Protein AF-A0A9D4PPQ5-F1 (afdb_monomer)

Nearest PDB structures (foldseek):
  1wdu-assembly2_B  TM=8.477E-01  e=2.185E-04  Bombyx mori
  2ei9-assembly1_A  TM=7.992E-01  e=3.842E-03  Bombyx mori
  6a42-assembly1_A  TM=7.985E-01  e=3.842E-03  Bombyx mori
  6a44-assembly1_A  TM=7.887E-01  e=2.978E-03  Bombyx mori
  6a43-assembly1_A  TM=7.897E-01  e=4.365E-03  Bombyx mori

Sequence (166 aa):
MAKASHRDSLILLGDFNAAHTEWGYLKDAAKGRRLIHATEQRNLTLMNLPNSPTRIGNSVECDTTPDLAFTNADRHTTWQRLEETLGSDHHIISIAICTGKMRRPLGKARITDWNKFRERQQDWSLDNGAPTNATEWEEAINGHSGNAAAHIQARAIVDRAQRDLP

InterPro domains:
  IPR005135 Endonuclease/exonuclease/phosphatase [PF14529] (5-93)
  IPR036691 Endonuclease/exonuclease/phosphatase superfamily [G3DSA:3.60.10.10] (1-98)
  IPR036691 Endonuclease/exonuclease/phosphatase superfamily [SSF56219] (7-97)

Structure (mmCIF, N/CA/C/O backbone):
data_AF-A0A9D4PPQ5-F1
#
_entry.id   AF-A0A9D4PPQ5-F1
#
loop_
_atom_site.group_PDB
_atom_site.id
_atom_site.type_symbol
_atom_site.label_atom_id
_atom_site.label_alt_id
_atom_site.label_comp_id
_atom_site.label_asym_id
_atom_site.label_entity_id
_atom_site.label_seq_id
_atom_site.pdbx_PDB_ins_code
_atom_site.Cartn_x
_atom_site.Cartn_y
_atom_site.Cartn_z
_atom_site.occupancy
_atom_site.B_iso_or_equiv
_atom_site.auth_seq_id
_atom_site.auth_comp_id
_atom_site.auth_asym_id
_atom_site.auth_atom_id
_atom_site.pdbx_PDB_model_num
ATOM 1 N N . MET A 1 1 ? -22.585 -29.906 10.737 1.00 33.78 1 MET A N 1
ATOM 2 C CA . MET A 1 1 ? -22.457 -28.453 10.494 1.00 33.78 1 MET A CA 1
ATOM 3 C C . MET A 1 1 ? -21.146 -27.983 11.101 1.00 33.78 1 MET A C 1
ATOM 5 O O . MET A 1 1 ? -20.984 -28.092 12.309 1.00 33.78 1 MET A O 1
ATOM 9 N N . ALA A 1 2 ? -20.177 -27.586 10.274 1.00 33.50 2 ALA A N 1
ATOM 10 C CA . ALA A 1 2 ? -18.862 -27.162 10.747 1.00 33.50 2 ALA A CA 1
ATOM 11 C C . ALA A 1 2 ? -18.954 -25.754 11.350 1.00 3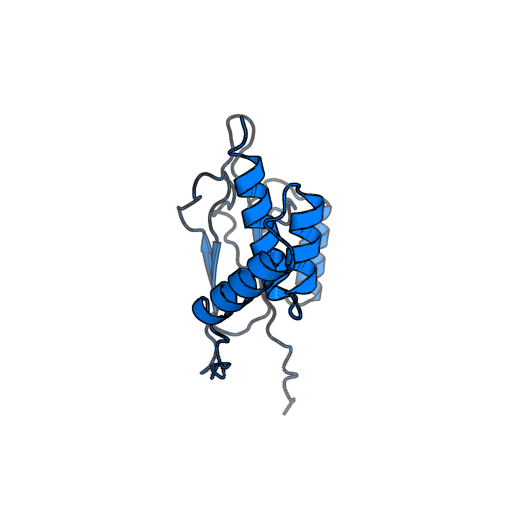3.50 2 ALA A C 1
ATOM 13 O O . ALA A 1 2 ? -19.449 -24.826 10.713 1.00 33.50 2 ALA A O 1
ATOM 14 N N . LYS A 1 3 ? -18.498 -25.611 12.596 1.00 31.92 3 LYS A N 1
ATOM 15 C CA . LYS A 1 3 ? -18.328 -24.324 13.273 1.00 31.92 3 LYS A CA 1
ATOM 16 C C . LYS A 1 3 ? -17.213 -23.582 12.532 1.00 31.92 3 LYS A C 1
ATOM 18 O O . LYS A 1 3 ? -16.062 -24.007 12.599 1.00 31.92 3 LYS A O 1
ATOM 23 N N . ALA A 1 4 ? -17.550 -22.527 11.794 1.00 39.62 4 ALA A N 1
ATOM 24 C CA . ALA A 1 4 ? -16.550 -21.645 11.209 1.00 39.62 4 ALA A CA 1
ATOM 25 C C . ALA A 1 4 ? -15.698 -21.077 12.354 1.00 39.62 4 ALA A C 1
ATOM 27 O O . ALA A 1 4 ? -16.206 -20.394 13.244 1.00 39.62 4 ALA A O 1
ATOM 28 N N . SER A 1 5 ? -14.417 -21.438 12.376 1.00 42.66 5 SER A N 1
ATOM 29 C CA . SER A 1 5 ? -13.423 -20.784 13.218 1.00 42.66 5 SER A CA 1
ATOM 30 C C . SER A 1 5 ? -13.413 -19.315 12.802 1.00 42.66 5 SER A C 1
ATOM 32 O O . SER A 1 5 ? -13.061 -18.996 11.670 1.00 42.66 5 SER A O 1
ATOM 34 N N . HIS A 1 6 ? -13.864 -18.428 13.692 1.00 48.81 6 HIS A N 1
ATOM 35 C CA . HIS A 1 6 ? -13.683 -16.992 13.520 1.00 48.81 6 HIS A CA 1
ATOM 36 C C . HIS A 1 6 ? -12.172 -16.743 13.536 1.00 48.81 6 HIS A C 1
ATOM 38 O O . HIS A 1 6 ? -11.560 -16.676 14.598 1.00 48.81 6 HIS A O 1
ATOM 44 N N . ARG A 1 7 ? -11.543 -16.699 12.359 1.00 62.16 7 ARG A N 1
ATOM 45 C CA . ARG A 1 7 ? -10.258 -16.022 12.229 1.00 62.16 7 ARG A CA 1
ATOM 46 C C . ARG A 1 7 ? -10.543 -14.540 12.418 1.00 62.16 7 ARG A C 1
ATOM 48 O O . ARG A 1 7 ? -11.487 -14.015 11.826 1.00 62.16 7 ARG A O 1
ATOM 55 N N . ASP A 1 8 ? -9.764 -13.895 13.274 1.00 75.19 8 ASP A N 1
ATOM 56 C CA . ASP A 1 8 ? -9.837 -12.450 13.422 1.00 75.19 8 ASP A CA 1
ATOM 57 C C . ASP A 1 8 ? -9.550 -11.795 12.066 1.00 75.19 8 ASP A C 1
ATOM 59 O O . ASP A 1 8 ? -8.644 -12.208 11.332 1.00 75.19 8 ASP A O 1
ATOM 63 N N . SER A 1 9 ? -10.361 -10.795 11.717 1.00 84.56 9 SER A N 1
ATOM 64 C CA . SER A 1 9 ? -10.143 -10.002 10.512 1.00 84.56 9 SER A CA 1
ATOM 65 C C . SER A 1 9 ? -8.860 -9.193 10.671 1.00 84.56 9 SER A C 1
ATOM 67 O O . SER A 1 9 ? -8.686 -8.462 11.645 1.00 84.56 9 SER A O 1
ATOM 69 N N . LEU A 1 10 ? -7.977 -9.319 9.692 1.00 88.44 10 LEU A N 1
ATOM 70 C CA . LEU A 1 10 ? -6.645 -8.751 9.657 1.00 88.44 10 LEU A CA 1
ATOM 71 C C . LEU A 1 10 ? -6.492 -7.919 8.385 1.00 88.44 10 LEU A C 1
ATOM 73 O O . LEU A 1 10 ? -6.862 -8.341 7.286 1.00 88.44 10 LEU A O 1
ATOM 77 N N . ILE A 1 11 ? -5.933 -6.725 8.551 1.00 91.19 11 ILE A N 1
ATOM 78 C CA . ILE A 1 11 ? -5.525 -5.844 7.462 1.00 91.19 11 ILE A CA 1
ATOM 79 C C . ILE A 1 11 ? -4.058 -5.504 7.692 1.00 91.19 11 ILE A C 1
ATOM 81 O O . ILE A 1 11 ? -3.691 -5.043 8.773 1.00 91.19 11 ILE A O 1
ATOM 85 N N . LEU A 1 12 ? -3.230 -5.756 6.684 1.00 93.88 12 LEU A N 1
ATOM 86 C CA . LEU A 1 12 ? -1.852 -5.285 6.623 1.00 93.88 12 LEU A CA 1
ATOM 87 C C . LEU A 1 12 ? -1.819 -4.104 5.666 1.00 93.88 12 LEU A C 1
ATOM 89 O O . LEU A 1 12 ? -2.324 -4.208 4.554 1.00 93.88 12 LEU A O 1
ATOM 93 N N . LEU A 1 13 ? -1.211 -3.011 6.105 1.00 94.69 13 LEU A N 1
ATOM 94 C CA . LEU A 1 13 ? -1.020 -1.781 5.349 1.00 94.69 13 LEU A CA 1
ATOM 95 C C . LEU A 1 13 ? 0.395 -1.288 5.629 1.00 94.69 13 LEU A C 1
ATOM 97 O O . LEU A 1 13 ? 0.818 -1.275 6.787 1.00 94.69 13 LEU A O 1
ATOM 101 N N . GLY A 1 14 ? 1.087 -0.829 4.598 1.00 95.12 14 GLY A N 1
ATOM 102 C CA . GLY A 1 14 ? 2.312 -0.063 4.769 1.00 95.12 14 GLY A CA 1
ATOM 103 C C . GLY A 1 14 ? 3.160 -0.034 3.515 1.00 95.12 14 GLY A C 1
ATOM 104 O O . GLY A 1 14 ? 2.808 -0.640 2.503 1.00 95.12 14 GLY A O 1
ATOM 105 N N . ASP A 1 15 ? 4.296 0.639 3.627 1.00 96.69 15 ASP A N 1
ATOM 106 C CA . ASP A 1 15 ? 5.338 0.634 2.613 1.00 96.69 15 ASP A CA 1
ATOM 107 C C . ASP A 1 15 ? 6.183 -0.646 2.740 1.00 96.69 15 ASP A C 1
ATOM 109 O O . ASP A 1 15 ? 6.956 -0.840 3.686 1.00 96.69 15 ASP A O 1
ATOM 113 N N . PHE A 1 16 ? 6.029 -1.545 1.772 1.00 97.06 16 PHE A N 1
ATOM 114 C CA . PHE A 1 16 ? 6.783 -2.788 1.706 1.00 97.06 16 PHE A CA 1
ATOM 115 C C . PHE A 1 16 ? 8.056 -2.663 0.882 1.00 97.06 16 PHE A C 1
ATOM 117 O O . PHE A 1 16 ? 8.930 -3.517 1.048 1.00 97.06 16 PHE A O 1
ATOM 124 N N . ASN A 1 17 ? 8.186 -1.675 -0.010 1.00 96.50 17 ASN A N 1
ATOM 125 C CA . ASN A 1 17 ? 9.306 -1.560 -0.952 1.00 96.50 17 ASN A CA 1
ATOM 126 C C . ASN A 1 17 ? 9.694 -2.919 -1.575 1.00 96.50 17 ASN A C 1
ATOM 128 O O . ASN A 1 17 ? 10.842 -3.374 -1.497 1.00 96.50 17 ASN A O 1
ATOM 132 N N . ALA A 1 18 ? 8.702 -3.646 -2.087 1.00 96.75 18 ALA A N 1
ATOM 133 C CA . ALA A 1 18 ? 8.858 -4.996 -2.610 1.00 96.75 18 ALA A CA 1
ATOM 134 C C . ALA A 1 18 ? 8.281 -5.047 -4.025 1.00 96.75 18 ALA A C 1
ATOM 136 O O . ALA A 1 18 ? 7.074 -4.999 -4.186 1.00 96.75 18 ALA A O 1
ATOM 137 N N . ALA A 1 19 ? 9.120 -5.137 -5.056 1.00 96.50 19 ALA A N 1
ATOM 138 C CA . ALA A 1 19 ? 8.638 -5.174 -6.438 1.00 96.50 19 ALA A CA 1
ATOM 139 C C . ALA A 1 19 ? 8.028 -6.539 -6.800 1.00 96.50 19 ALA A C 1
ATOM 141 O O . ALA A 1 19 ? 8.669 -7.574 -6.573 1.00 96.50 19 ALA A O 1
ATOM 142 N N . HIS A 1 20 ? 6.823 -6.535 -7.375 1.00 97.25 20 HIS A N 1
ATOM 143 C CA . HIS A 1 20 ? 6.160 -7.715 -7.935 1.00 97.25 20 HIS A CA 1
ATOM 144 C C . HIS A 1 20 ? 5.130 -7.330 -9.005 1.00 97.25 20 HIS A C 1
ATOM 146 O O . HIS A 1 20 ? 4.490 -6.279 -8.927 1.00 97.25 20 HIS A O 1
ATOM 152 N N . THR A 1 21 ? 4.965 -8.202 -9.991 1.00 95.88 21 THR A N 1
ATOM 153 C CA . THR A 1 21 ? 4.037 -8.058 -11.122 1.00 95.88 21 THR A CA 1
ATOM 154 C C . THR A 1 21 ? 2.574 -7.982 -10.690 1.00 95.88 21 THR A C 1
ATOM 156 O O . THR A 1 21 ? 1.836 -7.154 -11.216 1.00 95.88 21 THR A O 1
ATOM 159 N N . GLU A 1 22 ? 2.187 -8.738 -9.658 1.00 95.19 22 GLU A N 1
ATOM 160 C CA . GLU A 1 22 ? 0.840 -8.706 -9.044 1.00 95.19 22 GLU A CA 1
ATOM 161 C C . GLU A 1 22 ? 0.352 -7.306 -8.631 1.00 95.19 22 GLU A C 1
ATOM 163 O O . GLU A 1 22 ? -0.850 -7.067 -8.580 1.00 95.19 22 GLU A O 1
ATOM 168 N N . TRP A 1 23 ? 1.256 -6.365 -8.348 1.00 95.62 23 TRP A N 1
ATOM 169 C CA . TRP A 1 23 ? 0.900 -4.982 -8.006 1.00 95.62 23 TRP A CA 1
ATOM 170 C C . TRP A 1 23 ? 1.557 -3.947 -8.928 1.00 95.62 23 TRP A C 1
ATOM 172 O O . TRP A 1 23 ? 1.757 -2.795 -8.543 1.00 95.62 23 TRP A O 1
ATOM 182 N N . GLY A 1 24 ? 1.860 -4.346 -10.168 1.00 93.44 24 GLY A N 1
ATOM 183 C CA . GLY A 1 24 ? 2.142 -3.413 -11.262 1.00 93.44 24 GLY A CA 1
ATOM 184 C C . GLY A 1 24 ? 3.614 -3.207 -11.619 1.00 93.44 24 GLY A C 1
ATOM 185 O O . GLY A 1 24 ? 3.910 -2.399 -12.495 1.00 93.44 24 GLY A O 1
ATOM 186 N N . TYR A 1 25 ? 4.558 -3.930 -11.006 1.00 94.44 25 TYR A N 1
ATOM 187 C CA . TYR A 1 25 ? 5.959 -3.865 -11.445 1.00 94.44 25 TYR A CA 1
ATOM 188 C C . TYR A 1 25 ? 6.202 -4.705 -12.704 1.00 94.44 25 TYR A C 1
ATOM 190 O O . TYR A 1 25 ? 5.575 -5.733 -12.920 1.00 94.44 25 TYR A O 1
ATOM 198 N N . LEU A 1 26 ? 7.201 -4.329 -13.506 1.00 93.56 26 LEU A N 1
ATOM 199 C CA . LEU A 1 26 ? 7.585 -5.094 -14.702 1.00 93.56 26 LEU A CA 1
ATOM 200 C C . LEU A 1 26 ? 8.267 -6.434 -14.388 1.00 93.56 26 LEU A C 1
ATOM 202 O O . LEU A 1 26 ? 8.299 -7.328 -15.231 1.00 93.56 26 LEU A O 1
ATOM 206 N N . LYS A 1 27 ? 8.899 -6.546 -13.215 1.00 95.12 27 LYS A N 1
ATOM 207 C CA . LYS A 1 27 ? 9.675 -7.720 -12.802 1.00 95.12 27 LYS A CA 1
ATOM 208 C C . LYS A 1 27 ? 9.534 -7.961 -11.310 1.00 95.12 27 LYS A C 1
ATOM 210 O O . LYS A 1 27 ? 9.483 -7.019 -10.519 1.00 95.12 27 LYS A O 1
ATOM 215 N N . ASP A 1 28 ? 9.598 -9.231 -10.932 1.00 97.69 28 ASP A N 1
ATOM 216 C CA . ASP A 1 28 ? 9.525 -9.629 -9.533 1.00 97.69 28 ASP A CA 1
ATOM 217 C C . ASP A 1 28 ? 10.895 -9.559 -8.855 1.00 97.69 28 ASP A C 1
ATOM 219 O O . ASP A 1 28 ? 11.871 -10.197 -9.271 1.00 97.69 28 ASP A O 1
ATOM 223 N N . ALA A 1 29 ? 10.954 -8.864 -7.724 1.00 97.75 29 ALA A N 1
ATOM 224 C CA . ALA A 1 29 ? 12.076 -8.945 -6.804 1.00 97.75 29 ALA A CA 1
ATOM 225 C C . ALA A 1 29 ? 11.925 -10.152 -5.866 1.00 97.75 29 ALA A C 1
ATOM 227 O O . ALA A 1 29 ? 10.824 -10.612 -5.560 1.00 97.75 29 ALA A O 1
ATOM 228 N N . ALA A 1 30 ? 13.044 -10.635 -5.315 1.00 98.12 30 ALA A N 1
ATOM 229 C CA . ALA A 1 30 ? 13.023 -11.720 -4.330 1.00 98.12 30 ALA A CA 1
ATOM 230 C C . ALA A 1 30 ? 12.172 -11.378 -3.092 1.00 98.12 30 ALA A C 1
ATOM 232 O O . ALA A 1 30 ? 11.525 -12.257 -2.527 1.00 98.12 30 ALA A O 1
ATOM 233 N N . LYS A 1 31 ? 12.146 -10.099 -2.685 1.00 97.94 31 LYS A N 1
ATOM 234 C CA . LYS A 1 31 ? 11.295 -9.611 -1.591 1.00 97.94 31 LYS A CA 1
ATOM 235 C C . LYS A 1 31 ? 9.807 -9.707 -1.945 1.00 97.94 31 LYS A C 1
ATOM 237 O O . LYS A 1 31 ? 9.050 -10.208 -1.123 1.00 97.94 31 LYS A O 1
ATOM 242 N N . GLY A 1 32 ? 9.421 -9.311 -3.163 1.00 97.88 32 GLY A N 1
ATOM 243 C CA . GLY A 1 32 ? 8.042 -9.407 -3.654 1.00 97.88 32 GLY A CA 1
ATOM 244 C C . GLY A 1 32 ? 7.547 -10.849 -3.712 1.00 97.88 32 GLY A C 1
ATOM 245 O O . GLY A 1 32 ? 6.507 -11.152 -3.139 1.00 97.88 32 GLY A O 1
ATOM 246 N N . ARG A 1 33 ? 8.354 -11.766 -4.268 1.00 98.38 33 ARG A N 1
ATOM 247 C CA . ARG A 1 33 ? 8.015 -13.203 -4.315 1.00 98.38 33 ARG A CA 1
ATOM 248 C C . ARG A 1 33 ? 7.795 -13.809 -2.930 1.00 98.38 33 ARG A C 1
ATOM 250 O O . ARG A 1 33 ? 6.872 -14.587 -2.726 1.00 98.38 33 ARG A O 1
ATOM 257 N N . ARG A 1 34 ? 8.642 -13.458 -1.955 1.00 98.25 34 ARG A N 1
ATOM 258 C CA . ARG A 1 34 ? 8.458 -13.919 -0.569 1.00 98.25 34 ARG A CA 1
ATOM 259 C C . ARG A 1 34 ? 7.215 -13.315 0.073 1.00 98.25 34 ARG A C 1
ATOM 261 O O . ARG A 1 34 ? 6.555 -14.009 0.838 1.00 98.25 34 ARG A O 1
ATOM 268 N N . LEU A 1 35 ? 6.926 -12.046 -0.212 1.00 97.69 35 LEU A N 1
ATOM 269 C CA . LEU A 1 35 ? 5.763 -11.355 0.332 1.00 97.69 35 LEU A CA 1
ATOM 270 C C . LEU A 1 35 ? 4.468 -12.000 -0.164 1.00 97.69 35 LEU A C 1
ATOM 272 O O . LEU A 1 35 ? 3.686 -12.432 0.676 1.00 97.69 35 LEU A O 1
ATOM 276 N N . ILE A 1 36 ? 4.294 -12.145 -1.485 1.00 96.31 36 ILE A N 1
ATOM 277 C CA . ILE A 1 36 ? 3.075 -12.738 -2.053 1.00 96.31 36 ILE A CA 1
ATOM 278 C C . ILE A 1 36 ? 2.879 -14.180 -1.567 1.00 96.31 36 ILE A C 1
ATOM 280 O O . ILE A 1 36 ? 1.806 -14.534 -1.088 1.00 96.31 36 ILE A O 1
ATOM 284 N N . HIS A 1 37 ? 3.951 -14.977 -1.535 1.00 97.44 37 HIS A N 1
ATOM 285 C CA . HIS A 1 37 ? 3.887 -16.341 -1.019 1.00 97.44 37 HIS A CA 1
ATOM 286 C C . HIS A 1 37 ? 3.471 -16.383 0.461 1.00 97.44 37 HIS A C 1
ATOM 288 O O . HIS A 1 37 ? 2.647 -17.200 0.872 1.00 97.44 37 HIS A O 1
ATOM 294 N N . ALA A 1 38 ? 4.016 -15.484 1.288 1.00 96.62 38 ALA A N 1
ATOM 295 C CA . ALA A 1 38 ? 3.673 -15.413 2.703 1.00 96.62 38 ALA A CA 1
ATOM 296 C C . ALA A 1 38 ? 2.223 -14.957 2.937 1.00 96.62 38 ALA A C 1
ATOM 298 O O . ALA A 1 38 ? 1.597 -15.427 3.897 1.00 96.62 38 ALA A O 1
ATOM 299 N N . THR A 1 39 ? 1.700 -14.056 2.100 1.00 95.12 39 THR A N 1
ATOM 300 C CA . THR A 1 39 ? 0.307 -13.594 2.164 1.00 95.12 39 THR A CA 1
ATOM 301 C C . THR A 1 39 ? -0.660 -14.677 1.691 1.00 95.12 39 THR A C 1
ATOM 303 O O . THR A 1 39 ? -1.638 -14.946 2.388 1.00 95.12 39 THR A O 1
ATOM 306 N N . GLU A 1 40 ? -0.339 -15.388 0.607 1.00 94.38 40 GLU A N 1
ATOM 307 C CA . GLU A 1 40 ? -1.116 -16.526 0.094 1.00 94.38 40 GLU A CA 1
ATOM 308 C C . GLU A 1 40 ? -1.238 -17.645 1.133 1.00 94.38 40 GLU A C 1
ATOM 310 O O . GLU A 1 40 ? -2.341 -18.085 1.451 1.00 94.38 40 GLU A O 1
ATOM 315 N N . GLN A 1 41 ? -0.125 -18.040 1.765 1.00 95.00 41 GLN A N 1
ATOM 316 C CA . GLN A 1 41 ? -0.118 -19.041 2.842 1.00 95.00 41 GLN A CA 1
ATOM 317 C C . GLN A 1 41 ? -1.016 -18.668 4.033 1.00 95.00 41 GLN A C 1
ATOM 319 O O . GLN A 1 41 ? -1.425 -19.535 4.808 1.00 95.00 41 GLN A O 1
ATOM 324 N N . ARG A 1 42 ? -1.306 -17.375 4.209 1.00 92.19 42 ARG A N 1
ATOM 325 C CA . ARG A 1 42 ? -2.137 -16.837 5.295 1.00 92.19 42 ARG A CA 1
ATOM 326 C C . ARG A 1 42 ? -3.562 -16.506 4.848 1.00 92.19 42 ARG A C 1
ATOM 328 O O . ARG A 1 42 ? -4.333 -16.019 5.672 1.00 92.19 42 ARG A O 1
ATOM 335 N N . ASN A 1 43 ? -3.932 -16.823 3.604 1.00 92.38 43 ASN A N 1
ATOM 336 C CA . ASN A 1 43 ? -5.206 -16.450 2.981 1.00 92.38 43 ASN A CA 1
ATOM 337 C C . ASN A 1 43 ? -5.469 -14.936 3.049 1.00 92.38 43 ASN A C 1
ATOM 339 O O . ASN A 1 43 ? -6.580 -14.502 3.350 1.00 92.38 43 ASN A O 1
ATOM 343 N N . LEU A 1 44 ? -4.426 -14.133 2.833 1.00 93.19 44 LEU A N 1
ATOM 344 C CA . LEU A 1 44 ? -4.538 -12.689 2.686 1.00 93.19 44 LEU A CA 1
ATOM 345 C C . LEU A 1 44 ? -4.641 -12.350 1.199 1.00 93.19 44 LEU A C 1
ATOM 347 O O . LEU A 1 44 ? -3.845 -12.825 0.394 1.00 93.19 44 LEU A O 1
ATOM 351 N N . THR A 1 45 ? -5.601 -11.502 0.855 1.00 93.44 45 THR A N 1
ATOM 352 C CA . THR A 1 45 ? -5.854 -11.040 -0.511 1.00 93.44 45 THR A CA 1
ATOM 353 C C . THR A 1 45 ? -5.281 -9.642 -0.687 1.00 93.44 45 THR A C 1
ATOM 355 O O . THR A 1 45 ? -5.454 -8.797 0.194 1.00 93.44 45 THR A O 1
ATOM 358 N N . LEU A 1 46 ? -4.606 -9.398 -1.809 1.00 95.19 46 LEU A N 1
ATOM 359 C CA . LEU A 1 46 ? -4.138 -8.069 -2.197 1.00 95.19 46 LEU A CA 1
ATOM 360 C C . LEU A 1 46 ? -5.334 -7.167 -2.531 1.00 95.19 46 LEU A C 1
ATOM 362 O O . LEU A 1 46 ? -6.228 -7.564 -3.273 1.00 95.19 46 LEU A O 1
ATOM 366 N N . MET A 1 47 ? -5.339 -5.954 -1.986 1.00 94.81 47 MET A N 1
ATOM 367 C CA . MET A 1 47 ? -6.384 -4.958 -2.236 1.00 94.81 47 MET A CA 1
ATOM 368 C C . MET A 1 47 ? -6.010 -3.937 -3.316 1.00 94.81 47 MET A C 1
ATOM 370 O O . MET A 1 47 ? -6.899 -3.307 -3.887 1.00 94.81 47 MET A O 1
ATOM 374 N N . ASN A 1 48 ? -4.715 -3.736 -3.567 1.00 95.06 48 ASN A N 1
ATOM 375 C CA . ASN A 1 48 ? -4.235 -2.786 -4.564 1.00 95.06 48 ASN A CA 1
ATOM 376 C C . ASN A 1 48 ? -4.701 -3.169 -5.972 1.00 95.06 48 ASN A C 1
ATOM 378 O O . ASN A 1 48 ? -4.763 -4.345 -6.327 1.00 95.06 48 ASN A O 1
ATOM 382 N N . LEU A 1 49 ? -4.938 -2.151 -6.798 1.00 90.38 49 LEU A N 1
ATOM 383 C CA . LEU A 1 49 ? -5.139 -2.327 -8.232 1.00 90.38 49 LEU A CA 1
ATOM 384 C C . LEU A 1 49 ? -3.782 -2.209 -8.954 1.00 90.38 49 LEU A C 1
ATOM 386 O O . LEU A 1 49 ? -3.084 -1.217 -8.732 1.00 90.38 49 LEU A O 1
ATOM 390 N N . PRO A 1 50 ? -3.397 -3.159 -9.831 1.00 84.00 50 PRO A N 1
ATOM 391 C CA . PRO A 1 50 ? -2.079 -3.164 -10.486 1.00 84.00 50 PRO A CA 1
ATOM 392 C C . PRO A 1 50 ? -1.772 -1.904 -11.309 1.00 84.00 50 PRO A C 1
ATOM 394 O O . PRO A 1 50 ? -0.622 -1.539 -11.510 1.00 84.00 50 PRO A O 1
ATOM 397 N N . ASN A 1 51 ? -2.814 -1.237 -11.790 1.00 88.00 51 ASN A N 1
ATOM 398 C CA . ASN A 1 51 ? -2.792 -0.027 -12.606 1.00 88.00 51 ASN A CA 1
ATOM 399 C C . ASN A 1 51 ? -3.070 1.248 -11.786 1.00 88.00 51 ASN A C 1
ATOM 401 O O . ASN A 1 51 ? -3.554 2.242 -12.321 1.00 88.00 51 ASN A O 1
ATOM 405 N N . SER A 1 52 ? -2.821 1.217 -10.477 1.00 93.38 52 SER A N 1
ATOM 406 C CA . SER A 1 52 ? -2.959 2.363 -9.571 1.00 93.38 52 SER A CA 1
ATOM 407 C C . SER A 1 52 ? -1.700 2.499 -8.708 1.00 93.38 52 SER A C 1
ATOM 409 O O . SER A 1 52 ? -1.723 2.075 -7.548 1.00 93.38 52 SER A O 1
ATOM 411 N N . PRO A 1 53 ? -0.603 3.052 -9.264 1.00 95.44 53 PRO A N 1
ATOM 412 C CA . PRO A 1 53 ? 0.646 3.223 -8.530 1.00 95.44 53 PRO A CA 1
ATOM 413 C C . PRO A 1 53 ? 0.441 4.091 -7.287 1.00 95.44 53 PRO A C 1
ATOM 415 O O . PRO A 1 53 ? -0.366 5.021 -7.284 1.00 95.44 53 PRO A O 1
ATOM 418 N N . THR A 1 54 ? 1.159 3.773 -6.213 1.00 97.00 54 THR A N 1
ATOM 419 C CA . THR A 1 54 ? 1.041 4.479 -4.926 1.00 97.00 54 THR A CA 1
ATOM 420 C C . THR A 1 54 ? 2.155 5.484 -4.708 1.00 97.00 54 THR A C 1
ATOM 422 O O . THR A 1 54 ? 2.052 6.301 -3.800 1.00 97.00 54 THR A O 1
ATOM 425 N N . ARG A 1 55 ? 3.182 5.474 -5.558 1.00 96.75 55 ARG A N 1
ATOM 426 C CA . ARG A 1 55 ? 4.266 6.445 -5.551 1.00 96.75 55 ARG A CA 1
ATOM 427 C C . ARG A 1 55 ? 4.516 6.970 -6.958 1.00 96.75 55 ARG A C 1
ATOM 429 O O . ARG A 1 55 ? 4.651 6.195 -7.906 1.00 96.75 55 ARG A O 1
ATOM 436 N N . ILE A 1 56 ? 4.599 8.286 -7.055 1.00 96.31 56 ILE A N 1
ATOM 437 C CA . ILE A 1 56 ? 4.915 9.027 -8.266 1.00 96.31 56 ILE A CA 1
ATOM 438 C C . ILE A 1 56 ? 6.413 8.884 -8.537 1.00 96.31 56 ILE A C 1
ATOM 440 O O . ILE A 1 56 ? 7.252 9.078 -7.655 1.00 96.31 56 ILE A O 1
ATOM 444 N N . GLY A 1 57 ? 6.740 8.509 -9.767 1.00 92.44 57 GLY A N 1
ATOM 445 C CA . GLY A 1 57 ? 8.103 8.442 -10.258 1.00 92.44 57 GLY A CA 1
ATOM 446 C C . GLY A 1 57 ? 8.744 9.822 -10.412 1.00 92.44 57 GLY A C 1
ATOM 447 O O . GLY A 1 57 ? 8.174 10.869 -10.111 1.00 92.44 57 GLY A O 1
ATOM 448 N N . ASN A 1 58 ? 9.968 9.836 -10.919 1.00 91.44 58 ASN A N 1
ATOM 449 C CA . ASN A 1 58 ? 10.686 11.061 -11.256 1.00 91.44 58 ASN A CA 1
ATOM 450 C C . ASN A 1 58 ? 11.266 10.952 -12.675 1.00 91.44 58 ASN A C 1
ATOM 452 O O . ASN A 1 58 ? 10.873 10.094 -13.459 1.00 91.44 58 ASN A O 1
ATOM 456 N N . SER A 1 59 ? 12.203 11.826 -13.044 1.00 90.75 59 SER A N 1
ATOM 457 C CA . SER A 1 59 ? 12.821 11.799 -14.379 1.00 90.75 59 SER A CA 1
ATOM 458 C C . SER A 1 59 ? 13.648 10.538 -14.674 1.00 90.75 59 SER A C 1
ATOM 460 O O . SER A 1 59 ? 14.021 10.315 -15.824 1.00 90.75 59 SER A O 1
ATOM 462 N N . VAL A 1 60 ? 13.951 9.730 -13.656 1.00 89.38 60 VAL A N 1
ATOM 463 C CA . VAL A 1 60 ? 14.794 8.528 -13.730 1.00 89.38 60 VAL A CA 1
ATOM 464 C C . VAL A 1 60 ? 13.986 7.259 -13.461 1.00 89.38 60 VAL A C 1
ATOM 466 O O . VAL A 1 60 ? 14.241 6.221 -14.071 1.00 89.38 60 VAL A O 1
ATOM 469 N N . GLU A 1 61 ? 13.008 7.331 -12.562 1.00 87.75 61 GLU A N 1
ATOM 470 C CA . GLU A 1 61 ? 12.193 6.196 -12.137 1.00 87.75 61 GLU A CA 1
ATOM 471 C C . GLU A 1 61 ? 10.740 6.358 -12.581 1.00 87.75 61 GLU A C 1
ATOM 473 O O . GLU A 1 61 ? 10.160 7.427 -12.432 1.00 87.75 61 GLU A O 1
ATOM 478 N N . CYS A 1 62 ? 10.131 5.282 -13.078 1.00 92.25 62 CYS A N 1
ATOM 479 C CA . CYS A 1 62 ? 8.692 5.248 -13.338 1.00 92.25 62 CYS A CA 1
ATOM 480 C C . CYS A 1 62 ? 7.870 5.212 -12.040 1.00 92.25 62 CYS A C 1
ATOM 482 O O . CYS A 1 62 ? 8.412 4.973 -10.957 1.00 92.25 62 CYS A O 1
ATOM 484 N N . ASP A 1 63 ? 6.560 5.425 -12.167 1.00 95.19 63 ASP A N 1
ATOM 485 C CA . ASP A 1 63 ? 5.614 5.257 -11.065 1.00 95.19 63 ASP A CA 1
ATOM 486 C C . ASP A 1 63 ? 5.675 3.828 -10.507 1.00 95.19 63 ASP A C 1
ATOM 488 O O . ASP A 1 63 ? 5.810 2.850 -11.249 1.00 95.19 63 ASP A O 1
ATOM 492 N N . THR A 1 64 ? 5.580 3.698 -9.184 1.00 95.94 64 THR A N 1
ATOM 493 C CA . THR A 1 64 ? 5.710 2.411 -8.493 1.00 95.94 64 THR A CA 1
ATOM 494 C C . THR A 1 64 ? 4.626 2.197 -7.439 1.00 95.94 64 THR A C 1
ATOM 496 O O . THR A 1 64 ? 3.901 3.112 -7.056 1.00 95.94 64 THR A O 1
ATOM 499 N N . THR A 1 65 ? 4.518 0.958 -6.950 1.00 97.19 65 THR A N 1
ATOM 500 C CA . THR A 1 65 ? 3.524 0.551 -5.941 1.00 97.19 65 THR A CA 1
ATOM 501 C C . THR A 1 65 ? 4.211 -0.067 -4.714 1.00 97.19 65 THR A C 1
ATOM 503 O O . THR A 1 65 ? 4.091 -1.274 -4.483 1.00 97.19 65 THR A O 1
ATOM 506 N N . PRO A 1 66 ? 5.017 0.700 -3.955 1.00 96.50 66 PRO A N 1
ATOM 507 C CA . PRO A 1 66 ? 5.678 0.180 -2.760 1.00 96.50 66 PRO A CA 1
ATOM 508 C C . PRO A 1 66 ? 4.705 0.007 -1.581 1.00 96.50 66 PRO A C 1
ATOM 510 O O . PRO A 1 66 ? 4.925 -0.869 -0.740 1.00 96.50 66 PRO A O 1
ATOM 513 N N . ASP A 1 67 ? 3.615 0.781 -1.547 1.00 97.44 67 ASP A N 1
ATOM 514 C CA . ASP A 1 67 ? 2.596 0.730 -0.501 1.00 97.44 67 ASP A CA 1
ATOM 515 C C . ASP A 1 67 ? 1.530 -0.308 -0.833 1.00 97.44 67 ASP A C 1
ATOM 517 O O . ASP A 1 67 ? 0.826 -0.206 -1.840 1.00 97.44 67 ASP A O 1
ATOM 521 N N . LEU A 1 68 ? 1.376 -1.311 0.026 1.00 97.25 68 LEU A N 1
ATOM 522 C CA . LEU A 1 68 ? 0.466 -2.425 -0.225 1.00 97.25 68 LEU A CA 1
ATOM 523 C C . LEU A 1 68 ? -0.534 -2.585 0.910 1.00 97.25 68 LEU A C 1
ATOM 525 O O . LEU A 1 68 ? -0.232 -2.357 2.083 1.00 97.25 68 LEU A O 1
ATOM 529 N N . ALA A 1 69 ? -1.729 -3.022 0.535 1.00 96.19 69 ALA A N 1
ATOM 530 C CA . ALA A 1 69 ? -2.801 -3.377 1.436 1.00 96.19 69 ALA A CA 1
ATOM 531 C C . ALA A 1 69 ? -3.218 -4.831 1.190 1.00 96.19 69 ALA A C 1
ATOM 533 O O . ALA A 1 69 ? -3.555 -5.211 0.069 1.00 96.19 69 ALA A O 1
ATOM 534 N N . PHE A 1 70 ? -3.218 -5.639 2.248 1.00 95.25 70 PHE A N 1
ATOM 535 C CA . PHE A 1 70 ? -3.660 -7.030 2.212 1.00 95.25 70 PHE A CA 1
ATOM 536 C C . PHE A 1 70 ? -4.702 -7.292 3.290 1.00 95.25 70 PHE A C 1
ATOM 538 O O . PHE A 1 70 ? -4.595 -6.762 4.396 1.00 95.25 70 PHE A O 1
ATOM 545 N N . THR A 1 71 ? -5.676 -8.158 3.018 1.00 93.44 71 THR A N 1
ATOM 546 C CA . THR A 1 71 ? -6.689 -8.504 4.018 1.00 93.44 71 THR A CA 1
ATOM 547 C C . THR A 1 71 ? -7.247 -9.917 3.879 1.00 93.44 71 THR A C 1
ATOM 549 O O . THR A 1 71 ? -7.325 -10.461 2.783 1.00 93.44 71 THR A O 1
ATOM 552 N N . ASN A 1 72 ? -7.653 -10.510 5.002 1.00 91.38 72 ASN A N 1
ATOM 553 C CA . ASN A 1 72 ? -8.523 -11.693 5.053 1.00 91.38 72 ASN A CA 1
ATOM 554 C C . ASN A 1 72 ? -9.937 -11.329 5.548 1.00 91.38 72 ASN A C 1
ATOM 556 O O . ASN A 1 72 ? -10.664 -12.197 6.020 1.00 91.38 72 ASN A O 1
ATOM 560 N N . ALA A 1 73 ? -10.295 -10.043 5.564 1.00 83.62 73 ALA A N 1
ATOM 561 C CA . ALA A 1 73 ? -11.584 -9.603 6.063 1.00 83.62 73 ALA A CA 1
ATOM 562 C C . ALA A 1 73 ? -12.677 -9.911 5.032 1.00 83.62 73 ALA A C 1
ATOM 564 O O . ALA A 1 73 ? -12.754 -9.276 3.986 1.00 83.62 73 ALA A O 1
ATOM 565 N N . ASP A 1 74 ? -13.577 -10.829 5.379 1.00 69.12 74 ASP A N 1
ATOM 566 C CA . ASP A 1 74 ? -14.722 -11.237 4.547 1.00 69.12 74 ASP A CA 1
ATOM 567 C C . ASP A 1 74 ? -15.766 -10.117 4.333 1.00 69.12 74 ASP A C 1
ATOM 569 O O . ASP A 1 74 ? -16.735 -10.272 3.589 1.00 69.12 74 ASP A O 1
ATOM 573 N N . ARG A 1 75 ? -15.632 -8.998 5.056 1.00 66.75 75 ARG A N 1
ATOM 574 C CA . ARG A 1 75 ? -16.577 -7.873 5.040 1.00 66.75 75 ARG A CA 1
ATOM 575 C C . ARG A 1 75 ? -16.209 -6.868 3.959 1.00 66.75 75 ARG A C 1
ATOM 577 O O . ARG A 1 75 ? -15.044 -6.767 3.599 1.00 66.75 75 ARG A O 1
ATOM 584 N N . HIS A 1 76 ? -17.204 -6.081 3.528 1.00 77.56 76 HIS A N 1
ATOM 585 C CA . HIS A 1 76 ? -17.085 -4.962 2.584 1.00 77.56 76 HIS A CA 1
ATOM 586 C C . HIS A 1 76 ? -15.961 -3.994 2.993 1.00 77.56 76 HIS A C 1
ATOM 588 O O . HIS A 1 76 ? -16.188 -3.005 3.693 1.00 77.56 76 HIS A O 1
ATOM 594 N N . THR A 1 77 ? -14.738 -4.329 2.593 1.00 87.81 77 THR A N 1
ATOM 595 C CA . THR A 1 77 ? -13.540 -3.527 2.785 1.00 87.81 77 THR A CA 1
ATOM 596 C C . THR A 1 77 ? -13.210 -2.939 1.4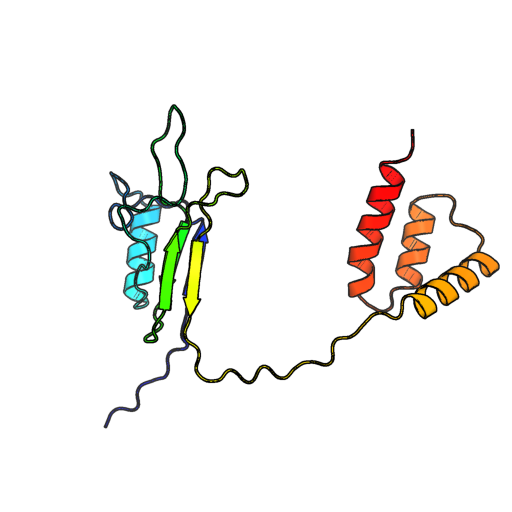33 1.00 87.81 77 THR A C 1
ATOM 598 O O . THR A 1 77 ? -13.048 -3.674 0.461 1.00 87.81 77 THR A O 1
ATOM 601 N N . THR A 1 78 ? -13.167 -1.618 1.351 1.00 91.19 78 THR A N 1
ATOM 602 C CA . THR A 1 78 ? -12.843 -0.920 0.110 1.00 91.19 78 THR A CA 1
ATOM 603 C C . THR A 1 78 ? -11.456 -0.329 0.216 1.00 91.19 78 THR A C 1
ATOM 605 O O . THR A 1 78 ? -11.059 0.149 1.278 1.00 91.19 78 THR A O 1
ATOM 608 N N . TRP A 1 79 ? -10.745 -0.336 -0.900 1.00 94.31 79 TRP A N 1
ATOM 609 C CA . TRP A 1 79 ? -9.445 0.293 -1.048 1.00 94.31 79 TRP A CA 1
ATOM 610 C C . TRP A 1 79 ? -9.530 1.349 -2.141 1.00 94.31 79 TRP A C 1
ATOM 612 O O . TRP A 1 79 ? -10.165 1.130 -3.174 1.00 94.31 79 TRP A O 1
ATOM 622 N N . GLN A 1 80 ? -8.901 2.492 -1.901 1.00 95.31 80 GLN A N 1
ATOM 623 C CA . GLN A 1 80 ? -8.782 3.560 -2.875 1.00 95.31 80 GLN A CA 1
ATOM 624 C C . GLN A 1 80 ? -7.460 4.296 -2.667 1.00 95.31 80 GLN A C 1
ATOM 626 O O . GLN A 1 80 ? -7.189 4.799 -1.579 1.00 95.31 80 GLN A O 1
ATOM 631 N N . ARG A 1 81 ? -6.666 4.424 -3.728 1.00 95.62 81 ARG A N 1
ATOM 632 C CA . ARG A 1 81 ? -5.590 5.416 -3.799 1.00 95.62 81 ARG A CA 1
ATOM 633 C C . ARG A 1 81 ? -6.199 6.770 -4.176 1.00 95.62 81 ARG A C 1
ATOM 635 O O . ARG A 1 81 ? -6.931 6.868 -5.160 1.00 95.62 81 ARG A O 1
ATOM 642 N N . LEU A 1 82 ? -5.940 7.785 -3.361 1.00 95.31 82 LEU A N 1
ATOM 643 C CA . LEU A 1 82 ? -6.407 9.153 -3.558 1.00 95.31 82 LEU A CA 1
ATOM 644 C C . LEU A 1 82 ? -5.436 9.922 -4.463 1.00 95.31 82 LEU A C 1
ATOM 646 O O . LEU A 1 82 ? -4.234 9.661 -4.470 1.00 95.31 82 LEU A O 1
ATOM 650 N N . GLU A 1 83 ? -5.943 10.927 -5.178 1.00 93.12 83 GLU A N 1
ATOM 651 C CA . GLU A 1 83 ? -5.129 11.841 -6.004 1.00 93.12 83 GLU A CA 1
ATOM 652 C C . GLU A 1 83 ? -4.363 12.893 -5.178 1.00 93.12 83 GLU A C 1
ATOM 654 O O . GLU A 1 83 ? -3.823 13.854 -5.717 1.00 93.12 83 GLU A O 1
ATOM 659 N N . GLU A 1 84 ? -4.314 12.725 -3.858 1.00 93.25 84 GLU A N 1
ATOM 660 C CA . GLU A 1 84 ? -3.665 13.640 -2.926 1.00 93.25 84 GLU A CA 1
ATOM 661 C C . GLU A 1 84 ? -2.354 13.037 -2.415 1.00 93.25 84 GLU A C 1
ATOM 663 O O . GLU A 1 84 ? -2.315 11.871 -2.017 1.00 93.25 84 GLU A O 1
ATOM 668 N N . THR A 1 85 ? -1.291 13.844 -2.386 1.00 92.69 85 THR A N 1
ATOM 669 C CA . THR A 1 85 ? 0.032 13.433 -1.875 1.00 92.69 85 THR A CA 1
ATOM 670 C C . THR A 1 85 ? 0.531 14.276 -0.701 1.00 92.69 85 THR A C 1
ATOM 672 O O . THR A 1 85 ? 1.540 13.953 -0.080 1.00 92.69 85 THR A O 1
ATOM 675 N N . LEU A 1 86 ? -0.147 15.391 -0.396 1.00 92.50 86 LEU A N 1
ATOM 676 C CA . LEU A 1 86 ? 0.255 16.371 0.627 1.00 92.50 86 LEU A CA 1
ATOM 677 C C . LEU A 1 86 ? 1.718 16.848 0.505 1.00 92.50 86 LEU A C 1
ATOM 679 O O . LEU A 1 86 ? 2.349 17.188 1.503 1.00 92.50 86 LEU A O 1
ATOM 683 N N . GLY A 1 87 ? 2.255 16.889 -0.719 1.00 91.12 87 GLY A N 1
ATOM 684 C CA . GLY A 1 87 ? 3.628 17.326 -0.991 1.00 91.12 87 GLY A CA 1
ATOM 685 C C . GLY A 1 87 ? 4.691 16.222 -0.911 1.00 91.12 87 GLY A C 1
ATOM 686 O O . GLY A 1 87 ? 5.869 16.527 -1.070 1.00 91.12 87 GLY A O 1
ATOM 687 N N . SER A 1 88 ? 4.297 14.963 -0.690 1.00 93.00 88 SER A N 1
ATOM 688 C CA . SER A 1 88 ? 5.150 13.778 -0.870 1.00 93.00 88 SER A CA 1
ATOM 689 C C . SER A 1 88 ? 5.087 13.267 -2.319 1.00 93.00 88 SER A C 1
ATOM 691 O O . SER A 1 88 ? 4.235 13.683 -3.107 1.00 93.00 88 SER A O 1
ATOM 693 N N . ASP A 1 89 ? 5.990 12.354 -2.671 1.00 94.38 89 AS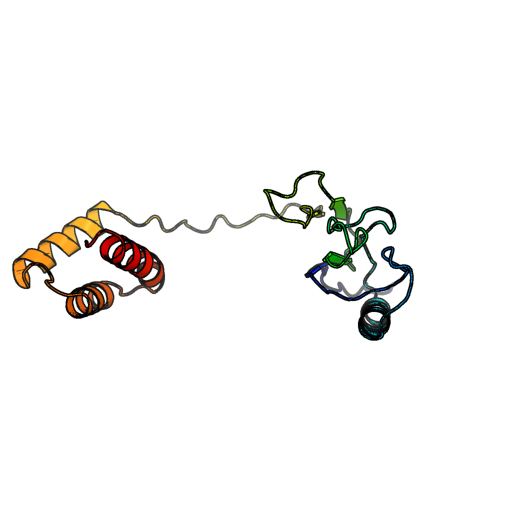P A N 1
ATOM 694 C CA . ASP A 1 89 ? 5.910 11.496 -3.851 1.00 94.38 89 ASP A CA 1
ATOM 695 C C . ASP A 1 89 ? 4.975 10.286 -3.651 1.00 94.38 89 ASP A C 1
ATOM 697 O O . ASP A 1 89 ? 4.664 9.602 -4.619 1.00 94.38 89 ASP A O 1
ATOM 701 N N . HIS A 1 90 ? 4.469 10.030 -2.440 1.00 96.69 90 HIS A N 1
ATOM 702 C CA . HIS A 1 90 ? 3.469 8.990 -2.179 1.00 96.69 90 HIS A CA 1
ATOM 703 C C . HIS A 1 90 ? 2.033 9.530 -2.230 1.00 96.69 90 HIS A C 1
ATOM 705 O O . HIS A 1 90 ? 1.715 10.589 -1.685 1.00 96.69 90 HIS A O 1
ATOM 711 N N . HIS A 1 91 ? 1.139 8.750 -2.834 1.00 97.00 91 HIS A N 1
ATOM 712 C CA . HIS A 1 91 ? -0.303 8.951 -2.771 1.00 97.00 91 HIS A CA 1
ATOM 713 C C . HIS A 1 91 ? -0.869 8.492 -1.428 1.00 97.00 91 HIS A C 1
ATOM 715 O O . HIS A 1 91 ? -0.499 7.445 -0.893 1.00 97.00 91 HIS A O 1
ATOM 721 N N . ILE A 1 92 ? -1.860 9.223 -0.919 1.00 96.25 92 ILE A N 1
ATOM 722 C CA . ILE A 1 92 ? -2.636 8.774 0.236 1.00 96.25 92 ILE A CA 1
ATOM 723 C C . ILE A 1 92 ? -3.492 7.567 -0.158 1.00 96.25 92 ILE A C 1
ATOM 725 O O . ILE A 1 92 ? -4.200 7.580 -1.165 1.00 96.25 92 ILE A O 1
ATOM 729 N N . ILE A 1 93 ? -3.486 6.537 0.686 1.00 95.12 93 ILE A N 1
ATOM 730 C CA . ILE A 1 93 ? -4.346 5.360 0.547 1.00 95.12 93 ILE A CA 1
ATOM 731 C C . ILE A 1 93 ? -5.465 5.421 1.585 1.00 95.12 93 ILE A C 1
ATOM 733 O O . ILE A 1 93 ? -5.221 5.533 2.786 1.00 95.12 93 ILE A O 1
ATOM 737 N N . SER A 1 94 ? -6.702 5.295 1.114 1.00 94.56 94 SER A N 1
ATOM 738 C CA . SER A 1 94 ? -7.905 5.173 1.927 1.00 94.56 94 SER A CA 1
ATOM 739 C C . SER A 1 94 ? -8.377 3.723 1.953 1.00 94.56 94 SER A C 1
ATOM 741 O O . SER A 1 94 ? -8.596 3.101 0.911 1.00 94.56 94 SER A O 1
ATOM 743 N N . ILE A 1 95 ? -8.555 3.186 3.160 1.00 91.81 95 ILE A N 1
ATOM 744 C CA . ILE A 1 95 ? -9.174 1.880 3.387 1.00 91.81 95 ILE A CA 1
ATOM 745 C C . ILE A 1 95 ? -10.401 2.098 4.262 1.00 91.81 95 ILE A C 1
ATOM 747 O O . ILE A 1 95 ? -10.285 2.560 5.399 1.00 91.81 95 ILE A O 1
ATOM 751 N N . ALA A 1 96 ? -11.575 1.741 3.750 1.00 90.62 96 ALA A N 1
ATOM 752 C CA . ALA A 1 96 ? -12.806 1.780 4.527 1.00 90.62 96 ALA A CA 1
ATOM 753 C C . ALA A 1 96 ? -13.227 0.360 4.888 1.00 90.62 96 ALA A C 1
ATOM 755 O O . ALA A 1 96 ? -13.281 -0.521 4.034 1.00 90.62 96 ALA A O 1
ATOM 756 N N . ILE A 1 97 ? -13.531 0.144 6.166 1.00 86.25 97 ILE A N 1
ATOM 757 C CA . ILE A 1 97 ? -13.901 -1.166 6.699 1.00 86.25 97 ILE A CA 1
ATOM 758 C C . ILE A 1 97 ? -15.310 -1.059 7.263 1.00 86.25 97 ILE A C 1
ATOM 760 O O . ILE A 1 97 ? -15.549 -0.349 8.246 1.00 86.25 97 ILE A O 1
ATOM 764 N N . CYS A 1 98 ? -16.250 -1.807 6.691 1.00 80.38 98 CYS A N 1
ATOM 765 C CA . CYS A 1 98 ? -17.570 -1.945 7.288 1.00 80.38 98 CYS A CA 1
ATOM 766 C C . CYS A 1 98 ? -17.488 -2.819 8.545 1.00 80.38 98 CYS A C 1
ATOM 768 O O . CYS A 1 98 ? -17.469 -4.050 8.490 1.00 80.38 98 CYS A O 1
ATOM 770 N N . THR A 1 99 ? -17.468 -2.174 9.707 1.00 72.25 99 THR A N 1
ATOM 771 C CA . THR A 1 99 ? -17.629 -2.864 10.988 1.00 72.25 99 THR A CA 1
ATOM 772 C C . THR A 1 99 ? -19.110 -2.892 11.361 1.00 72.25 99 THR A C 1
ATOM 774 O O . THR A 1 99 ? -19.829 -1.908 11.183 1.00 72.25 99 THR A O 1
ATOM 777 N N . GLY A 1 100 ? -19.605 -4.028 11.868 1.00 69.25 100 GLY A N 1
ATOM 778 C CA . GLY A 1 100 ? -20.908 -4.040 12.546 1.00 69.25 100 GLY A CA 1
ATOM 779 C C . GLY A 1 100 ? -20.888 -3.047 13.714 1.00 69.25 100 GLY A C 1
ATOM 780 O O . GLY A 1 100 ? -19.798 -2.723 14.176 1.00 69.25 100 GLY A O 1
ATOM 781 N N . LYS A 1 101 ? -22.057 -2.565 14.177 1.00 63.28 101 LYS A N 1
ATOM 782 C CA . LYS A 1 101 ? -22.200 -1.510 15.211 1.00 63.28 101 LYS A CA 1
ATOM 783 C C . LYS A 1 101 ? -21.108 -1.595 16.288 1.00 63.28 101 LYS A C 1
ATOM 785 O O . LYS A 1 101 ? -21.252 -2.305 17.282 1.00 63.28 101 LYS A O 1
ATOM 790 N N . MET A 1 102 ? -20.028 -0.844 16.094 1.00 58.25 102 MET A N 1
ATOM 791 C CA . MET A 1 102 ? -18.927 -0.795 17.036 1.00 58.25 102 MET A CA 1
ATOM 792 C C . MET A 1 102 ? -19.346 0.197 18.110 1.00 58.25 102 MET A C 1
ATOM 794 O O . MET A 1 102 ? -19.191 1.407 17.958 1.00 58.25 102 MET A O 1
ATOM 798 N N . ARG A 1 103 ? -19.937 -0.306 19.198 1.00 59.25 103 ARG A N 1
ATOM 799 C CA . ARG A 1 103 ? -20.069 0.488 20.420 1.00 59.25 103 ARG A CA 1
ATOM 800 C C . ARG A 1 103 ? -18.660 0.698 20.954 1.00 59.25 103 ARG A C 1
ATOM 802 O O . ARG A 1 103 ? -18.174 -0.110 21.736 1.00 59.25 103 ARG A O 1
ATOM 809 N N . ARG A 1 104 ? -17.985 1.756 20.504 1.00 59.94 104 ARG A N 1
ATOM 810 C CA . ARG A 1 104 ? -16.810 2.248 21.217 1.00 59.94 104 ARG A CA 1
ATOM 811 C C . ARG A 1 104 ? -17.326 2.709 22.577 1.00 59.94 104 ARG A C 1
ATOM 813 O O . ARG A 1 104 ? -18.155 3.623 22.596 1.00 59.94 104 ARG A O 1
ATOM 820 N N . PRO A 1 105 ? -16.926 2.093 23.702 1.00 64.81 105 PRO A N 1
ATOM 821 C CA . PRO A 1 105 ? -17.133 2.758 24.971 1.00 64.81 105 PRO A CA 1
ATOM 822 C C . PRO A 1 105 ? -16.406 4.096 24.846 1.00 64.81 105 PRO A C 1
ATOM 824 O O . PRO A 1 105 ? -15.202 4.130 24.592 1.00 64.81 105 PRO A O 1
ATOM 827 N N . LEU A 1 106 ? -17.150 5.198 24.929 1.00 63.50 106 LEU A N 1
ATOM 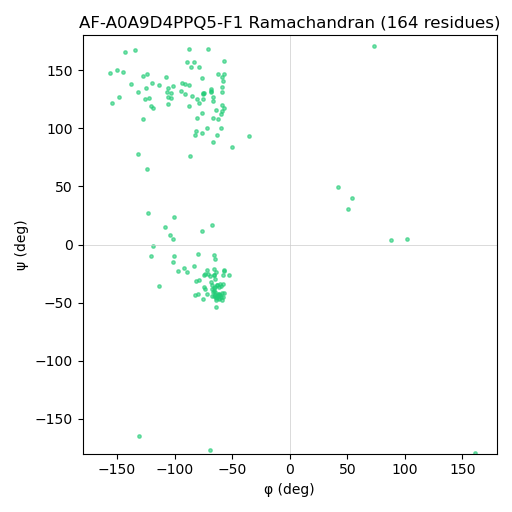828 C CA . LEU A 1 106 ? -16.545 6.505 25.115 1.00 63.50 106 LEU A CA 1
ATOM 829 C C . LEU A 1 106 ? -15.777 6.406 26.432 1.00 63.50 106 LEU A C 1
ATOM 831 O O . LEU A 1 106 ? -16.367 6.411 27.513 1.00 63.50 106 LEU A O 1
ATOM 835 N N . GLY A 1 107 ? -14.462 6.216 26.337 1.00 63.75 107 GLY A N 1
ATOM 836 C CA . GLY A 1 107 ? -13.590 6.358 27.487 1.00 63.75 107 GLY A CA 1
ATOM 837 C C . GLY A 1 107 ? -13.782 7.761 28.051 1.00 63.75 107 GLY A C 1
ATOM 838 O O . GLY A 1 107 ? -14.042 8.709 27.306 1.00 63.75 107 GLY A O 1
ATOM 839 N N . LYS A 1 108 ? -13.669 7.916 29.371 1.00 71.31 108 LYS A N 1
ATOM 840 C CA . LYS A 1 108 ? -13.634 9.252 29.966 1.00 71.31 108 LYS A CA 1
ATOM 841 C C . LYS A 1 108 ? -12.398 9.962 29.416 1.00 71.31 108 LYS A C 1
ATOM 843 O O . LYS A 1 108 ? -11.278 9.598 29.772 1.00 71.31 108 LYS A O 1
ATOM 848 N N . ALA A 1 109 ? -12.593 10.939 28.533 1.00 68.94 109 ALA A N 1
ATOM 849 C CA . ALA A 1 109 ? -11.510 11.803 28.093 1.00 68.94 109 ALA A CA 1
ATOM 850 C C . ALA A 1 109 ? -10.938 12.502 29.333 1.00 68.94 109 ALA A C 1
ATOM 852 O O . ALA A 1 109 ? -11.660 13.191 30.056 1.00 68.94 109 ALA A O 1
ATOM 853 N N . ARG A 1 110 ? -9.651 12.288 29.618 1.00 67.56 110 ARG A N 1
ATOM 854 C CA . ARG A 1 110 ? -8.950 13.055 30.649 1.00 67.56 110 ARG A CA 1
ATOM 855 C C . ARG A 1 110 ? -8.546 14.377 30.019 1.00 67.56 110 ARG A C 1
ATOM 857 O O . ARG A 1 110 ? -7.555 14.444 29.305 1.00 67.56 110 ARG A O 1
ATOM 864 N N . ILE A 1 111 ? -9.349 15.403 30.259 1.00 76.44 111 ILE A N 1
ATOM 865 C CA . ILE A 1 111 ? -8.989 16.775 29.916 1.00 76.44 111 ILE A CA 1
ATOM 866 C C . ILE A 1 111 ? -8.035 17.264 31.004 1.00 76.44 111 ILE A C 1
ATOM 868 O O . ILE A 1 111 ? -8.371 17.230 32.190 1.00 76.44 111 ILE A O 1
ATOM 872 N N . THR A 1 112 ? -6.832 17.671 30.609 1.00 78.38 112 THR A N 1
ATOM 873 C CA . THR A 1 112 ? -5.896 18.335 31.518 1.00 78.38 112 THR A CA 1
ATOM 874 C C . THR A 1 112 ? -6.477 19.688 31.913 1.00 78.38 112 THR A C 1
ATOM 876 O O . THR A 1 112 ? -6.777 20.517 31.055 1.00 78.38 112 THR A O 1
ATOM 879 N N . ASP A 1 113 ? -6.636 19.910 33.214 1.00 79.56 113 ASP A N 1
ATOM 880 C CA . ASP A 1 113 ? -7.004 21.213 33.758 1.00 79.56 113 ASP A CA 1
ATOM 881 C C . ASP A 1 113 ? -5.772 22.128 33.729 1.00 79.56 113 ASP A C 1
ATOM 883 O O . ASP A 1 113 ? -4.895 22.070 34.596 1.00 79.56 113 ASP A O 1
ATOM 887 N N . TRP A 1 114 ? -5.685 22.941 32.676 1.00 73.94 114 TRP A N 1
ATOM 888 C CA . TRP A 1 114 ? -4.577 23.869 32.455 1.00 73.94 114 TRP A CA 1
ATOM 889 C C . TRP A 1 114 ? -4.492 24.978 33.503 1.00 73.94 114 TRP A C 1
ATOM 891 O O . TRP A 1 114 ? -3.424 25.568 33.656 1.00 73.94 114 TRP A O 1
ATOM 901 N N . ASN A 1 115 ? -5.579 25.272 34.220 1.00 77.56 115 ASN A N 1
ATOM 902 C CA . ASN A 1 115 ? -5.551 26.262 35.293 1.00 77.56 115 ASN A CA 1
ATOM 903 C C . ASN A 1 115 ? -4.847 25.668 36.512 1.00 77.56 115 ASN A C 1
ATOM 905 O O . ASN A 1 115 ? -3.875 26.246 36.986 1.00 77.56 115 ASN A O 1
ATOM 909 N N . LYS A 1 116 ? -5.205 24.438 36.905 1.00 74.31 116 LYS A N 1
ATOM 9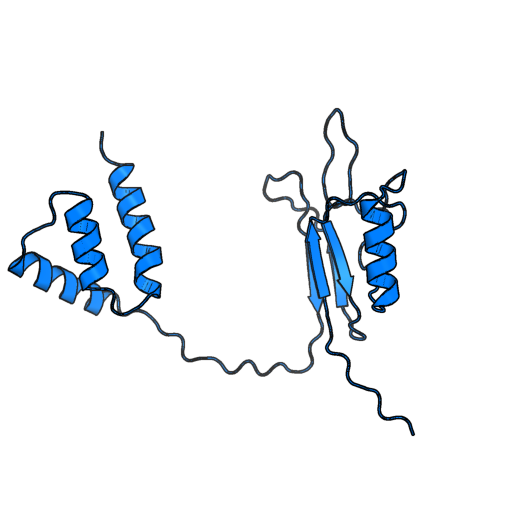10 C CA . LYS A 1 116 ? -4.504 23.715 37.984 1.00 74.31 116 LYS A CA 1
ATOM 911 C C . LYS A 1 116 ? -3.033 23.462 37.686 1.00 74.31 116 LYS A C 1
ATOM 913 O O . LYS A 1 116 ? -2.220 23.425 38.603 1.00 74.31 116 LYS A O 1
ATOM 918 N N . PHE A 1 117 ? -2.685 23.229 36.422 1.00 71.69 117 PHE A N 1
ATOM 919 C CA . PHE A 1 117 ? -1.285 23.100 36.025 1.00 71.69 117 PHE A CA 1
ATOM 920 C C . PHE A 1 117 ? -0.519 24.413 36.246 1.00 71.69 117 PHE A C 1
ATOM 922 O O . PHE A 1 117 ? 0.563 24.393 36.826 1.00 71.69 117 PHE A O 1
ATOM 929 N N . ARG A 1 118 ? -1.103 25.547 35.836 1.00 71.56 118 ARG A N 1
ATOM 930 C CA . ARG A 1 118 ? -0.497 26.876 36.001 1.00 71.56 118 ARG A CA 1
ATOM 931 C C . ARG A 1 118 ? -0.385 27.306 37.461 1.00 71.56 118 ARG A C 1
ATOM 933 O O . ARG A 1 118 ? 0.659 27.817 37.838 1.00 71.56 118 ARG A O 1
ATOM 940 N N . GLU A 1 119 ? -1.404 27.042 38.276 1.00 74.06 119 GLU A N 1
ATOM 941 C CA . GLU A 1 119 ? -1.371 27.318 39.719 1.00 74.06 119 GLU A CA 1
ATOM 942 C C . GLU A 1 119 ? -0.208 26.584 40.400 1.00 74.06 119 GLU A C 1
ATOM 944 O O . GLU A 1 119 ? 0.558 27.198 41.134 1.00 74.06 119 GLU A O 1
ATOM 949 N N . ARG A 1 120 ? -0.005 25.295 40.088 1.00 67.06 120 ARG A N 1
ATOM 950 C CA . ARG A 1 120 ? 1.118 24.515 40.640 1.00 67.06 120 ARG A CA 1
ATOM 951 C C . ARG A 1 120 ? 2.484 25.011 40.177 1.00 67.06 120 ARG A C 1
ATOM 953 O O . ARG A 1 120 ? 3.423 24.989 40.960 1.00 67.06 120 ARG A O 1
ATOM 960 N N . GLN A 1 121 ? 2.602 25.438 38.917 1.00 61.97 121 GLN A N 1
ATOM 961 C CA . GLN A 1 121 ? 3.853 26.024 38.432 1.00 61.97 121 GLN A CA 1
ATOM 962 C C . GLN A 1 121 ? 4.171 27.340 39.140 1.00 61.97 121 GLN A C 1
ATOM 964 O O . GLN A 1 121 ? 5.324 27.581 39.481 1.00 61.97 121 GLN A O 1
ATOM 969 N N . GLN A 1 122 ? 3.160 28.176 39.373 1.00 61.22 122 GLN A N 1
ATOM 970 C CA . GLN A 1 122 ? 3.342 29.456 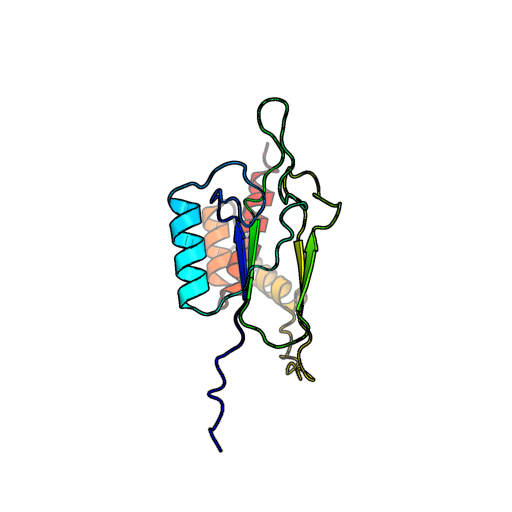40.045 1.00 61.22 122 GLN A CA 1
ATOM 971 C C . GLN A 1 122 ? 3.777 29.268 41.504 1.00 61.22 122 GLN A C 1
ATOM 973 O O . GLN A 1 122 ? 4.679 29.969 41.946 1.00 61.22 122 GLN A O 1
ATOM 978 N N . ASP A 1 123 ? 3.204 28.286 42.205 1.00 60.38 123 ASP A N 1
ATOM 979 C CA . ASP A 1 123 ? 3.580 27.915 43.577 1.00 60.38 123 ASP A CA 1
ATOM 980 C C . ASP A 1 123 ? 5.046 27.439 43.652 1.00 60.38 123 ASP A C 1
ATOM 982 O O . ASP A 1 123 ? 5.842 27.945 44.439 1.00 60.38 123 ASP A O 1
ATOM 986 N N . TRP A 1 124 ? 5.466 26.564 42.729 1.00 61.78 124 TRP A N 1
ATOM 987 C CA . TRP A 1 124 ? 6.861 26.118 42.642 1.00 61.78 124 TRP A CA 1
ATOM 988 C C . TRP A 1 124 ? 7.850 27.248 42.349 1.00 61.78 124 TRP A C 1
ATOM 990 O O . TRP A 1 124 ? 8.932 27.287 42.936 1.00 61.78 124 TRP A O 1
ATOM 1000 N N . SER A 1 125 ? 7.507 28.148 41.421 1.00 57.88 125 SER A N 1
ATOM 1001 C CA . SER A 1 125 ? 8.362 29.284 41.062 1.00 57.88 125 SER A CA 1
ATOM 1002 C C . SER A 1 125 ? 8.534 30.281 42.209 1.00 57.88 125 SER A C 1
ATOM 1004 O O . SER A 1 125 ? 9.552 30.968 42.250 1.00 57.88 125 SER A O 1
ATOM 1006 N N . LEU A 1 126 ? 7.567 30.364 43.129 1.00 58.31 126 LEU A N 1
ATOM 1007 C CA . LEU A 1 126 ? 7.676 31.181 44.339 1.00 58.31 126 LEU A CA 1
ATOM 1008 C C . LEU A 1 126 ? 8.628 30.548 45.364 1.00 58.31 126 LEU A C 1
ATOM 1010 O O . LEU A 1 126 ? 9.418 31.272 45.968 1.00 58.31 126 LEU A O 1
ATOM 1014 N N . ASP A 1 127 ? 8.602 29.221 45.502 1.00 58.41 127 ASP A N 1
ATOM 1015 C CA . ASP A 1 127 ? 9.428 28.491 46.474 1.00 58.41 127 ASP A CA 1
ATOM 1016 C C . ASP A 1 127 ? 10.875 28.248 46.007 1.00 58.41 127 ASP A C 1
ATOM 1018 O O . ASP A 1 127 ? 11.789 28.212 46.830 1.00 58.41 127 ASP A O 1
ATOM 1022 N N . ASN A 1 128 ? 11.107 28.091 44.698 1.00 63.28 128 ASN A N 1
ATOM 1023 C CA . ASN A 1 128 ? 12.408 27.668 44.150 1.00 63.28 128 ASN A CA 1
ATOM 1024 C C . ASN A 1 128 ? 13.056 28.692 43.204 1.00 63.28 128 ASN A C 1
ATOM 1026 O O . ASN A 1 128 ? 14.157 28.461 42.705 1.00 63.28 128 ASN A O 1
ATOM 1030 N N . GLY A 1 129 ? 12.393 29.824 42.953 1.00 62.88 129 GLY A N 1
ATOM 1031 C CA . GLY A 1 129 ? 12.806 30.780 41.928 1.00 62.88 129 GLY A CA 1
ATOM 1032 C C . GLY A 1 129 ? 12.524 30.287 40.501 1.00 62.88 129 GLY A C 1
ATOM 1033 O O . GLY A 1 129 ? 12.115 29.148 40.262 1.00 62.88 129 GLY A O 1
ATOM 1034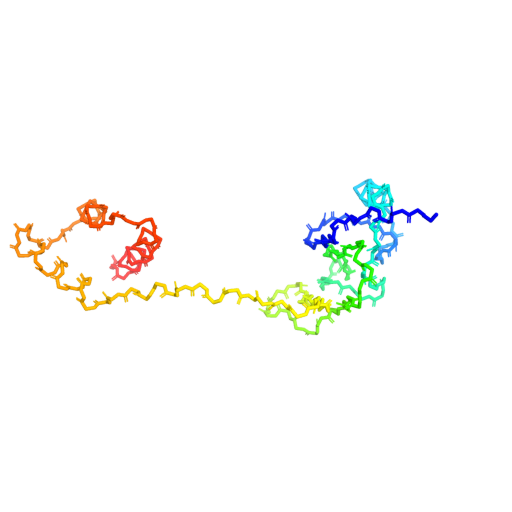 N N . ALA A 1 130 ? 12.703 31.178 39.523 1.00 62.94 130 ALA A N 1
ATOM 1035 C CA . ALA A 1 130 ? 12.565 30.824 38.113 1.00 62.94 130 ALA A CA 1
ATOM 1036 C C . ALA A 1 130 ? 13.793 30.011 37.656 1.00 62.94 130 ALA A C 1
ATOM 1038 O O . ALA A 1 130 ? 14.913 30.478 37.879 1.00 62.94 130 ALA A O 1
ATOM 1039 N N . PRO A 1 131 ? 13.617 28.854 36.989 1.00 71.00 131 PRO A N 1
ATOM 1040 C CA . PRO A 1 131 ? 14.740 28.087 36.464 1.00 71.00 131 PRO A CA 1
ATOM 1041 C C . PRO A 1 131 ? 15.550 28.928 35.473 1.00 71.00 131 PRO A C 1
ATOM 1043 O O . PRO A 1 131 ? 15.000 29.556 34.563 1.00 71.00 131 PRO A O 1
ATOM 1046 N N . THR A 1 132 ? 16.865 28.939 35.649 1.00 71.31 132 THR A N 1
ATOM 1047 C CA . THR A 1 132 ? 17.791 29.805 34.906 1.00 71.31 132 THR A CA 1
ATOM 1048 C C . THR A 1 132 ? 18.517 29.082 33.776 1.00 71.31 132 THR A C 1
ATOM 1050 O O . THR A 1 132 ? 19.074 29.729 32.890 1.00 71.31 132 THR A O 1
ATOM 1053 N N . ASN A 1 133 ? 18.496 27.747 33.765 1.00 72.12 133 ASN A N 1
ATOM 1054 C CA . ASN A 1 133 ? 19.147 26.930 32.743 1.00 72.12 133 ASN A CA 1
ATOM 1055 C C . ASN A 1 133 ? 18.335 25.673 32.388 1.00 72.12 133 ASN A C 1
ATOM 1057 O O . ASN A 1 133 ? 17.393 25.294 33.081 1.00 72.12 133 ASN A O 1
ATOM 1061 N N . ALA A 1 134 ? 18.693 25.040 31.267 1.00 66.62 134 ALA A N 1
ATOM 1062 C CA . ALA A 1 134 ? 17.953 23.910 30.701 1.00 66.62 134 ALA A CA 1
ATOM 1063 C C . ALA A 1 134 ? 17.847 22.706 31.656 1.00 66.62 134 ALA A C 1
ATOM 1065 O O . ALA A 1 134 ? 16.805 22.059 31.696 1.00 66.62 134 ALA A O 1
ATOM 1066 N N . THR A 1 135 ? 18.882 22.443 32.456 1.00 71.94 135 THR A N 1
ATOM 1067 C CA . THR A 1 135 ? 18.894 21.343 33.429 1.00 71.94 135 THR A CA 1
ATOM 1068 C C . THR A 1 135 ? 17.894 21.594 34.558 1.00 71.94 135 THR A C 1
ATOM 1070 O O . THR A 1 135 ? 17.099 20.717 34.884 1.00 71.94 135 THR A O 1
ATOM 1073 N N . GLU A 1 136 ? 17.854 22.817 35.093 1.00 67.50 136 GLU A N 1
ATOM 1074 C CA . GLU A 1 136 ? 16.865 23.220 36.103 1.00 67.50 136 GLU A CA 1
ATOM 1075 C C . GLU A 1 136 ? 15.431 23.159 35.550 1.00 67.50 136 GLU A C 1
ATOM 1077 O O . GLU A 1 136 ? 14.497 22.782 36.260 1.00 67.50 136 GLU A O 1
ATOM 1082 N N . TRP A 1 137 ? 15.245 23.480 34.264 1.00 65.94 137 TRP A N 1
ATOM 1083 C CA . TRP A 1 137 ? 13.958 23.318 33.583 1.00 65.94 137 TRP A CA 1
ATOM 1084 C C . TRP A 1 137 ? 13.535 21.848 33.475 1.00 65.94 137 TRP A C 1
ATOM 1086 O O . TRP A 1 137 ? 12.370 21.531 33.727 1.00 65.94 137 TRP A O 1
ATOM 1096 N N . GLU A 1 138 ? 14.453 20.943 33.132 1.00 65.88 138 GLU A N 1
ATOM 1097 C CA . GLU A 1 138 ? 14.180 19.503 33.071 1.00 65.88 138 GLU A CA 1
ATOM 1098 C C . GLU A 1 138 ? 13.817 18.929 34.446 1.00 65.88 138 GLU A C 1
ATOM 1100 O O . GLU A 1 138 ? 12.840 18.185 34.566 1.00 65.88 138 GLU A O 1
ATOM 1105 N N . GLU A 1 139 ? 14.548 19.303 35.496 1.00 68.00 139 GLU A N 1
ATOM 1106 C CA . GLU A 1 139 ? 14.276 18.876 36.872 1.00 68.00 139 GLU A CA 1
ATOM 1107 C C . GLU A 1 139 ? 12.928 19.395 37.382 1.00 68.00 139 GLU A C 1
ATOM 1109 O O . GLU A 1 139 ? 12.131 18.617 37.916 1.00 68.00 139 GLU A O 1
ATOM 1114 N N . ALA A 1 140 ? 12.620 20.675 37.144 1.00 66.12 140 ALA A N 1
ATOM 1115 C CA . ALA A 1 140 ? 11.337 21.264 37.513 1.00 66.12 140 ALA A CA 1
ATOM 1116 C C . ALA A 1 140 ? 10.176 20.536 36.823 1.00 66.12 140 ALA A C 1
ATOM 1118 O O . ALA A 1 140 ? 9.187 20.178 37.458 1.00 66.12 140 ALA A O 1
ATOM 1119 N N . ILE A 1 141 ? 10.292 20.244 35.530 1.00 64.94 141 ILE A N 1
ATOM 1120 C CA . ILE A 1 141 ? 9.259 19.517 34.786 1.00 64.94 141 ILE A CA 1
ATOM 1121 C C . ILE A 1 141 ? 9.091 18.093 35.328 1.00 64.94 141 ILE A C 1
ATOM 1123 O O . ILE A 1 141 ? 7.961 17.664 35.582 1.00 64.94 141 ILE A O 1
ATOM 1127 N N . ASN A 1 142 ? 10.201 17.379 35.529 1.00 65.06 142 ASN A N 1
ATOM 1128 C CA . ASN A 1 142 ? 10.199 15.989 35.976 1.00 65.06 142 ASN A CA 1
ATOM 1129 C C . ASN A 1 142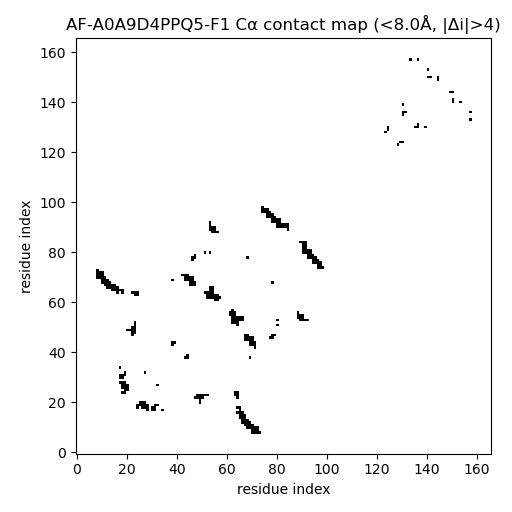 ? 9.632 15.836 37.394 1.00 65.06 142 ASN A C 1
ATOM 1131 O O . ASN A 1 142 ? 8.877 14.893 37.640 1.00 65.06 142 ASN A O 1
ATOM 1135 N N . GLY A 1 143 ? 9.907 16.792 38.288 1.00 59.88 143 GLY A N 1
ATOM 1136 C CA . GLY A 1 143 ? 9.346 16.840 39.641 1.00 59.88 143 GLY A CA 1
ATOM 1137 C C . GLY A 1 143 ? 7.825 17.049 39.681 1.00 59.88 143 GLY A C 1
ATOM 1138 O O . GLY A 1 143 ? 7.155 16.528 40.571 1.00 59.88 143 GLY A O 1
ATOM 1139 N N . HIS A 1 144 ? 7.246 17.737 38.688 1.00 58.38 144 HIS A N 1
ATOM 1140 C CA . HIS A 1 144 ? 5.793 17.968 38.601 1.00 58.38 144 HIS A CA 1
ATOM 1141 C C . HIS A 1 144 ? 5.039 16.871 37.844 1.00 58.38 144 HIS A C 1
ATOM 1143 O O . HIS A 1 144 ? 3.827 16.690 38.027 1.00 58.38 144 HIS A O 1
ATOM 1149 N N . SER A 1 145 ? 5.721 16.135 36.967 1.00 51.59 145 SER A N 1
ATOM 1150 C CA . SER A 1 145 ? 5.106 15.120 36.120 1.00 51.59 145 SER A CA 1
ATOM 1151 C C . SER A 1 145 ? 5.014 13.757 36.808 1.00 51.59 145 SER A C 1
ATOM 1153 O O . SER A 1 145 ? 5.673 12.800 36.420 1.00 51.59 145 SER A O 1
ATOM 1155 N N . GLY A 1 146 ? 4.071 13.599 37.737 1.00 50.78 146 GLY A N 1
ATOM 1156 C CA . GLY A 1 146 ? 3.599 12.272 38.171 1.00 50.78 146 GLY A CA 1
ATOM 1157 C C . GLY A 1 146 ? 2.817 11.499 37.088 1.00 50.78 146 GLY A C 1
ATOM 1158 O O . GLY A 1 146 ? 2.042 10.600 37.408 1.00 50.78 146 GLY A O 1
ATOM 1159 N N . ASN A 1 147 ? 2.915 11.883 35.809 1.00 48.75 147 ASN A N 1
ATOM 1160 C CA . ASN A 1 147 ? 2.147 11.294 34.716 1.00 48.75 147 ASN A CA 1
ATOM 1161 C C . ASN A 1 147 ? 2.879 11.443 33.374 1.00 48.75 147 ASN A C 1
ATOM 1163 O O . ASN A 1 147 ? 3.124 12.557 32.911 1.00 48.75 147 ASN A O 1
ATOM 1167 N N . ALA A 1 148 ? 3.156 10.314 32.719 1.00 41.56 148 ALA A N 1
ATOM 1168 C CA . ALA A 1 148 ? 3.960 10.211 31.496 1.00 41.56 148 ALA A CA 1
ATOM 1169 C C . ALA A 1 148 ? 3.457 11.063 30.307 1.00 41.56 148 ALA A C 1
ATOM 1171 O O . ALA A 1 148 ? 4.235 11.414 29.425 1.00 41.56 148 ALA A O 1
ATOM 1172 N N . ALA A 1 149 ? 2.177 11.452 30.290 1.00 44.62 149 ALA A N 1
ATOM 1173 C CA . ALA A 1 149 ? 1.612 12.305 29.241 1.00 44.62 149 ALA A CA 1
ATOM 1174 C C . ALA A 1 149 ? 2.131 13.759 29.282 1.00 44.62 149 ALA A C 1
ATOM 1176 O O . ALA A 1 149 ? 2.198 14.409 28.242 1.00 44.62 149 ALA A O 1
ATOM 1177 N N . ALA A 1 150 ? 2.539 14.260 30.454 1.00 44.72 150 ALA A N 1
ATOM 1178 C CA . ALA A 1 150 ? 3.115 15.602 30.587 1.00 44.72 150 ALA A CA 1
ATOM 1179 C C . ALA A 1 150 ? 4.553 15.677 30.035 1.00 44.72 150 ALA A C 1
ATOM 1181 O O . ALA A 1 150 ? 4.992 16.729 29.575 1.00 44.72 150 ALA A O 1
ATOM 1182 N N . HIS A 1 151 ? 5.259 14.543 30.013 1.00 41.34 151 HIS A N 1
ATOM 1183 C CA . HIS A 1 151 ? 6.666 14.452 29.624 1.00 41.34 151 HIS A CA 1
ATOM 1184 C C . HIS A 1 151 ? 6.888 14.722 28.120 1.00 41.34 151 HIS A C 1
ATOM 1186 O O . HIS A 1 151 ? 7.886 15.322 27.729 1.00 41.34 151 HIS A O 1
ATOM 1192 N N . ILE A 1 152 ? 5.924 14.352 27.265 1.00 45.88 152 ILE A N 1
ATOM 1193 C CA . ILE A 1 152 ? 6.012 14.565 25.807 1.00 45.88 152 ILE A CA 1
ATOM 1194 C C . ILE A 1 152 ? 5.786 16.041 25.438 1.00 45.88 152 ILE A C 1
ATOM 1196 O O . ILE A 1 152 ? 6.445 16.560 24.541 1.00 45.88 152 ILE A O 1
ATOM 1200 N N . GLN A 1 153 ? 4.889 16.743 26.139 1.00 50.25 153 GLN A N 1
ATOM 1201 C CA . GLN A 1 153 ? 4.600 18.156 25.856 1.00 50.25 153 GLN A CA 1
ATOM 1202 C C . GLN A 1 153 ? 5.655 19.108 26.426 1.00 50.25 153 GLN A C 1
ATOM 1204 O O . GLN A 1 153 ? 5.929 20.141 25.823 1.00 50.25 153 GLN A O 1
ATOM 1209 N N . ALA A 1 154 ? 6.287 18.742 27.539 1.00 43.69 154 ALA A N 1
ATOM 1210 C CA . ALA A 1 154 ? 7.390 19.495 28.118 1.00 43.69 154 ALA A CA 1
ATOM 1211 C C . ALA A 1 154 ? 8.606 19.609 27.185 1.00 43.69 154 ALA A C 1
ATOM 1213 O O . ALA A 1 154 ? 9.135 20.705 27.007 1.00 43.69 154 ALA A O 1
ATOM 1214 N N . ARG A 1 155 ? 8.998 18.509 26.523 1.00 44.81 155 ARG A N 1
ATOM 1215 C CA . ARG A 1 155 ? 10.086 18.523 25.529 1.00 44.81 155 ARG A CA 1
ATOM 1216 C C . ARG A 1 155 ? 9.825 19.517 24.396 1.00 44.81 155 ARG A C 1
ATOM 1218 O O . ARG A 1 155 ? 10.706 20.289 24.049 1.00 44.81 155 ARG A O 1
ATOM 1225 N N . ALA A 1 156 ? 8.587 19.593 23.906 1.00 48.16 156 ALA A N 1
ATOM 1226 C CA . ALA A 1 156 ? 8.220 20.528 22.841 1.00 48.16 156 ALA A CA 1
ATOM 1227 C C . ALA A 1 156 ? 8.310 22.014 23.256 1.00 48.16 156 ALA A C 1
ATOM 1229 O O . ALA A 1 156 ? 8.501 22.876 22.398 1.00 48.16 156 ALA A O 1
ATOM 1230 N N . ILE A 1 157 ? 8.165 22.323 24.551 1.00 48.75 157 ILE A N 1
ATOM 1231 C CA . ILE A 1 157 ? 8.296 23.687 25.088 1.00 48.75 157 ILE A CA 1
ATOM 1232 C C . ILE A 1 157 ? 9.774 24.059 25.247 1.00 48.75 157 ILE A C 1
ATOM 1234 O O . ILE A 1 157 ? 10.159 25.153 24.837 1.00 48.75 157 ILE A O 1
ATOM 1238 N N . VAL A 1 158 ? 10.606 23.144 25.758 1.00 52.88 158 VAL A N 1
ATOM 1239 C CA . VAL A 1 158 ? 12.065 23.339 25.851 1.00 52.88 158 VAL A CA 1
ATOM 1240 C C . VAL A 1 158 ? 12.677 23.504 24.455 1.00 52.88 158 VAL A C 1
ATOM 1242 O O . VAL A 1 158 ? 13.398 24.471 24.219 1.00 52.88 158 VAL A O 1
ATOM 1245 N N . ASP A 1 159 ? 12.279 22.670 23.491 1.00 51.50 159 ASP A N 1
ATOM 1246 C CA . ASP A 1 159 ? 12.725 22.767 22.093 1.00 51.50 159 ASP A CA 1
ATOM 1247 C C . ASP A 1 159 ? 12.279 24.069 21.409 1.00 51.50 159 ASP A C 1
ATOM 1249 O O . ASP A 1 159 ? 12.851 24.485 20.401 1.00 51.50 159 ASP A O 1
ATOM 1253 N N . ARG A 1 160 ? 11.204 24.707 21.887 1.00 47.00 160 ARG A N 1
ATOM 1254 C CA . ARG A 1 160 ? 10.757 26.011 21.378 1.00 47.00 160 ARG A CA 1
ATOM 1255 C C . ARG A 1 160 ? 11.547 27.150 22.017 1.00 47.00 160 ARG A C 1
ATOM 1257 O O . ARG A 1 160 ? 12.017 28.014 21.294 1.00 47.00 160 ARG A O 1
ATOM 1264 N N . ALA A 1 161 ? 11.771 27.099 23.328 1.00 45.84 161 ALA A N 1
ATOM 1265 C CA . ALA A 1 161 ? 12.585 28.085 24.037 1.00 45.84 161 ALA A CA 1
ATOM 1266 C C . ALA A 1 161 ? 14.052 28.091 23.564 1.00 45.84 161 ALA A C 1
ATOM 1268 O O . ALA A 1 161 ? 14.655 29.153 23.465 1.00 45.84 161 ALA A O 1
ATOM 1269 N N . GLN A 1 162 ? 14.610 26.931 23.202 1.00 49.59 162 GLN A N 1
ATOM 1270 C CA . GLN A 1 162 ? 15.966 26.820 22.647 1.00 49.59 162 GLN A CA 1
ATOM 1271 C C . GLN A 1 162 ? 16.097 27.348 21.209 1.00 49.59 162 GLN A C 1
ATOM 1273 O O . GLN A 1 162 ? 17.199 27.689 20.793 1.00 49.59 162 GLN A O 1
ATOM 1278 N N . ARG A 1 163 ? 14.996 27.430 20.448 1.00 50.59 163 ARG A N 1
ATOM 1279 C CA . ARG A 1 163 ? 14.983 27.990 19.082 1.00 50.59 163 ARG A CA 1
ATOM 1280 C C . ARG A 1 163 ? 14.878 29.514 19.042 1.00 50.59 163 ARG A C 1
ATOM 1282 O O . ARG A 1 163 ? 15.213 30.099 18.019 1.00 50.59 163 ARG A O 1
ATOM 1289 N N . ASP A 1 164 ? 14.432 30.124 20.137 1.00 42.00 164 ASP A N 1
ATOM 1290 C CA . ASP A 1 164 ? 14.170 31.563 20.241 1.00 42.00 164 ASP A CA 1
ATOM 1291 C C . ASP A 1 164 ? 15.277 32.316 21.023 1.00 42.00 164 ASP A C 1
ATOM 1293 O O . ASP A 1 164 ? 15.131 33.504 21.316 1.00 42.00 164 ASP A O 1
ATOM 1297 N N . LEU A 1 165 ? 16.390 31.648 21.359 1.00 35.59 165 LEU A N 1
ATOM 1298 C CA . LEU A 1 165 ? 17.604 32.283 21.888 1.00 35.59 165 LEU A CA 1
ATOM 1299 C C . LEU A 1 165 ? 18.510 32.734 20.718 1.00 35.59 165 LEU A C 1
ATOM 1301 O O . LEU A 1 165 ? 18.631 31.980 19.752 1.00 35.59 165 LEU A O 1
ATOM 1305 N N . PRO A 1 166 ? 19.111 33.941 20.772 1.00 44.59 166 PRO A N 1
ATOM 1306 C CA . PRO A 1 166 ? 19.964 34.470 19.703 1.00 44.59 166 PRO A CA 1
ATOM 1307 C C . PRO A 1 166 ? 21.277 33.698 19.519 1.00 44.59 166 PRO A C 1
ATOM 1309 O O . PRO A 1 166 ? 21.816 33.181 20.526 1.00 44.59 166 PRO A O 1
#

Radius of gyration: 25.21 Å; Cα contacts (8 Å, |Δ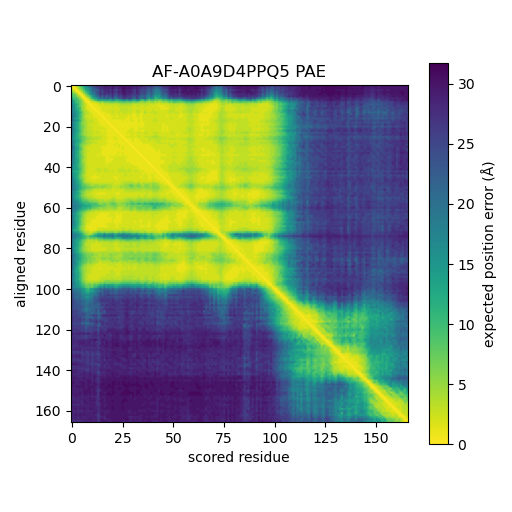i|>4): 180; chains: 1; bounding box: 42×63×61 Å

pLDDT: mean 77.38, std 19.43, range [31.92, 98.38]

Mean predicted aligned error: 16.27 Å

Solvent-accessible surface area (backbone atoms only — not comparable to full-atom values): 10175 Å² total; per-residue (Å²): 136,84,79,78,77,82,69,80,71,45,75,49,74,49,78,63,77,36,43,24,51,86,46,51,36,96,54,69,35,76,60,18,54,52,46,55,52,57,32,53,79,67,59,34,42,77,59,65,55,43,91,56,62,31,26,62,47,59,102,86,42,72,65,35,42,36,56,46,39,34,32,54,50,94,49,73,60,48,69,44,78,46,100,47,38,93,88,53,57,42,43,43,74,47,74,49,71,66,69,72,91,76,81,70,76,81,68,84,80,82,74,82,60,66,64,64,52,49,55,53,51,54,55,49,36,71,77,72,46,76,68,87,48,71,67,51,46,52,50,55,50,57,74,69,44,92,43,79,77,53,57,64,57,50,52,59,50,53,61,47,57,66,68,73,57,135

Foldseek 3Di:
DDDPDPDDKDKDKDQQQFDDVQQAHPDGDPSNVVVVVVCVVVQKDWQHDNPDAFFPDDPVDHGHNRITMIIPDPFPKHKDFDPDDPPHRGTDIDIDGDDDPPPPPPDPPPDDPVVVVVVVVVVCCVVPNDDDDPVSLVVSQVVPPPDPVSVVVSVVVSVVVVVPDD

Secondary structure (DSSP, 8-state):
------PPP-EEEEE-----GGGT-SS--HHHHHHHHHHHTTTPEE-S-TTS-SB---SSS--B--EEEEE---S-EEEEE-S--TTSSBPPEEEEE--S-------------HHHHHHHHHHHHHHH----SHHHHHHHHHHH-SSHHHHHHHHHHHHHHTTS--

Organism: Rhipicephalus sanguineus (NCBI:txid34632)